Protein AF-A0A8S3AMZ2-F1 (afdb_monomer_lite)

Sequence (73 aa):
MSYASDASEYPVGLYFDSLTNSLVVANSAVHNIVRWILGDNSWTQVAGISGIQGNSSSLLNLPMGVTFDPMGN

Radius of gyration: 13.94 Å; chains: 1; bounding box: 34×26×45 Å

pLDDT: mean 85.67, std 13.21, range [46.34, 95.25]

Structure (mmCIF, N/CA/C/O backbone):
data_AF-A0A8S3AMZ2-F1
#
_entry.id   AF-A0A8S3AMZ2-F1
#
loop_
_atom_site.group_PDB
_atom_site.id
_atom_site.type_symbol
_atom_site.label_atom_id
_atom_site.label_alt_id
_atom_site.label_comp_id
_atom_site.label_asym_id
_atom_site.label_entity_id
_atom_site.label_seq_id
_atom_site.pdbx_PDB_ins_code
_atom_site.Cartn_x
_atom_site.Cartn_y
_atom_site.Cartn_z
_atom_site.occupancy
_atom_site.B_iso_or_equiv
_atom_site.auth_seq_id
_atom_site.auth_comp_id
_atom_site.auth_asym_id
_atom_site.auth_atom_id
_atom_site.pdbx_PDB_model_num
ATOM 1 N N . MET A 1 1 ? -18.180 3.768 -32.893 1.00 46.34 1 MET A N 1
ATOM 2 C CA . MET A 1 1 ? -18.122 3.792 -31.418 1.00 46.34 1 MET A CA 1
ATOM 3 C C . MET A 1 1 ? -17.134 2.719 -31.009 1.00 46.34 1 MET A C 1
ATOM 5 O O . MET A 1 1 ? -17.482 1.549 -31.001 1.00 46.34 1 MET A O 1
ATOM 9 N N . SER A 1 2 ? -15.868 3.091 -30.848 1.00 51.47 2 SER A N 1
ATOM 10 C CA . SER A 1 2 ? -14.830 2.189 -30.357 1.00 51.47 2 SER A CA 1
ATOM 11 C C . SER A 1 2 ? -15.003 2.077 -28.849 1.00 51.47 2 SER A C 1
ATOM 13 O O . SER A 1 2 ? -14.870 3.077 -28.146 1.00 51.47 2 SER A O 1
ATOM 15 N N . TYR A 1 3 ? -15.347 0.890 -28.361 1.00 50.28 3 TYR A N 1
ATOM 16 C CA . TYR A 1 3 ? -15.245 0.590 -26.941 1.00 50.28 3 TYR A CA 1
ATOM 17 C C . TYR A 1 3 ? -13.760 0.699 -26.599 1.00 50.28 3 TYR A C 1
ATOM 19 O O . TYR A 1 3 ? -12.961 -0.118 -27.051 1.00 50.28 3 TYR A O 1
ATOM 27 N N . ALA A 1 4 ? -13.376 1.771 -25.909 1.00 50.19 4 ALA A N 1
ATOM 28 C CA . ALA A 1 4 ? -12.072 1.826 -25.282 1.00 50.19 4 ALA A CA 1
ATOM 29 C C . ALA A 1 4 ? -12.014 0.630 -24.329 1.00 50.19 4 ALA A C 1
ATOM 31 O O . ALA A 1 4 ? -12.891 0.457 -23.482 1.00 50.19 4 ALA A O 1
ATOM 32 N N . SER A 1 5 ? -11.040 -0.246 -2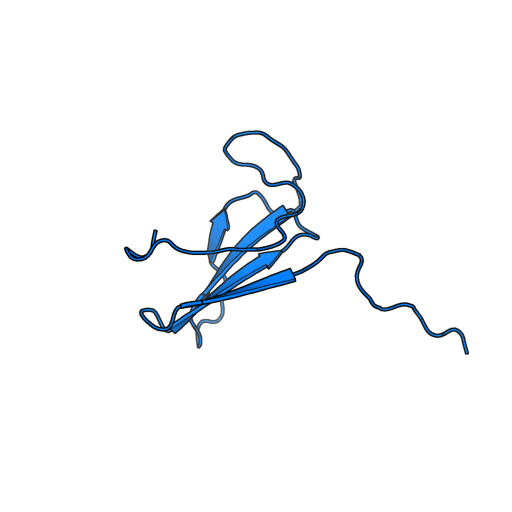4.532 1.00 58.66 5 SER A N 1
ATOM 33 C CA . SER A 1 5 ? -10.686 -1.294 -23.591 1.00 58.66 5 SER A CA 1
ATOM 34 C C . SER A 1 5 ? -10.141 -0.628 -22.325 1.00 58.66 5 SER A C 1
ATOM 36 O O . SER A 1 5 ? -8.936 -0.498 -22.164 1.00 58.66 5 SER A O 1
ATOM 38 N N . ASP A 1 6 ? -11.033 -0.164 -21.450 1.00 58.03 6 ASP A N 1
ATOM 39 C CA . ASP A 1 6 ? -10.709 0.469 -20.160 1.00 58.03 6 ASP A CA 1
ATOM 40 C C . ASP A 1 6 ? -10.417 -0.577 -19.065 1.00 58.03 6 ASP A C 1
ATOM 42 O O . ASP A 1 6 ? -10.616 -0.360 -17.876 1.00 58.03 6 ASP A O 1
ATOM 46 N N . ALA A 1 7 ? -9.962 -1.768 -19.458 1.00 56.22 7 ALA A N 1
ATOM 47 C CA . ALA A 1 7 ? -9.379 -2.717 -18.525 1.00 56.22 7 ALA A CA 1
ATOM 48 C C . ALA A 1 7 ? -7.895 -2.362 -18.417 1.00 56.22 7 ALA A C 1
ATOM 50 O O . ALA A 1 7 ? -7.081 -2.848 -19.196 1.00 56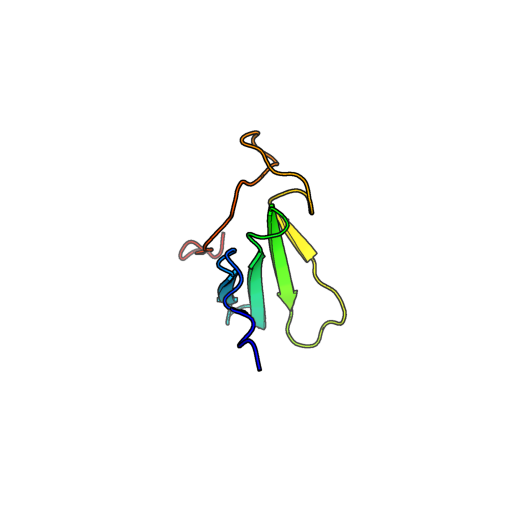.22 7 ALA A O 1
ATOM 51 N N . SER A 1 8 ? -7.571 -1.441 -17.507 1.00 59.25 8 SER A N 1
ATOM 52 C CA . SER A 1 8 ? -6.195 -1.057 -17.183 1.00 59.25 8 SER A CA 1
ATOM 53 C C . SER A 1 8 ? -5.311 -2.307 -17.055 1.00 59.25 8 SER A C 1
ATOM 55 O O . SER A 1 8 ? -5.600 -3.180 -16.237 1.00 59.25 8 SER A O 1
ATOM 57 N N . GLU A 1 9 ? -4.234 -2.402 -17.843 1.00 70.12 9 GLU A N 1
ATOM 58 C CA . GLU A 1 9 ? -3.275 -3.531 -17.868 1.00 70.12 9 GLU A CA 1
ATOM 59 C C . GLU A 1 9 ? -2.450 -3.669 -16.567 1.00 70.12 9 GLU A C 1
ATOM 61 O O . GLU A 1 9 ? -1.479 -4.421 -16.493 1.00 70.12 9 GLU A O 1
ATOM 66 N N . TYR A 1 10 ? -2.847 -2.946 -15.522 1.00 78.25 10 TYR A N 1
ATOM 67 C CA . TYR A 1 10 ? -2.156 -2.803 -14.254 1.00 78.25 10 TYR A CA 1
ATOM 68 C C . TYR A 1 10 ? -3.109 -3.208 -13.122 1.00 78.25 10 TYR A C 1
ATOM 70 O O . TYR A 1 10 ? -3.982 -2.422 -12.737 1.00 78.25 10 TYR A O 1
ATOM 78 N N . PRO A 1 11 ? -2.988 -4.436 -12.582 1.00 82.69 11 PRO A N 1
ATOM 79 C CA . PRO A 1 11 ? -3.864 -4.908 -11.515 1.00 82.69 11 PRO A CA 1
ATOM 80 C C . PRO A 1 11 ? -3.667 -4.077 -10.244 1.00 82.69 11 PRO A C 1
ATOM 82 O O . PRO A 1 11 ? -2.540 -3.855 -9.805 1.00 82.69 11 PRO A O 1
ATOM 85 N N . VAL A 1 12 ? -4.759 -3.640 -9.624 1.00 89.25 12 VAL A N 1
ATOM 86 C CA . VAL A 1 12 ? -4.714 -2.943 -8.333 1.00 89.25 12 VAL A CA 1
ATOM 87 C C . VAL A 1 12 ? -5.095 -3.926 -7.235 1.00 89.25 12 VAL A C 1
ATOM 89 O O . VAL A 1 12 ? -6.193 -4.481 -7.245 1.00 89.25 12 VAL A O 1
ATOM 92 N N . GLY A 1 13 ? -4.187 -4.133 -6.285 1.00 90.88 13 GLY A N 1
ATOM 93 C CA . GLY A 1 13 ? -4.456 -4.932 -5.092 1.00 90.88 13 GLY A CA 1
ATOM 94 C C . GLY A 1 13 ? -5.063 -4.069 -3.991 1.00 90.88 13 GLY A C 1
ATOM 95 O O . GLY A 1 13 ? -4.575 -2.970 -3.735 1.00 90.88 13 GLY A O 1
ATOM 96 N N . LEU A 1 14 ? -6.100 -4.568 -3.321 1.00 91.94 14 LEU A N 1
ATOM 97 C CA . LEU A 1 14 ? -6.734 -3.905 -2.181 1.00 91.94 14 LEU A CA 1
ATOM 98 C C . LEU A 1 14 ? -6.760 -4.845 -0.979 1.00 91.94 14 LEU A C 1
ATOM 100 O O . LEU A 1 14 ? -7.174 -5.997 -1.097 1.00 91.94 14 LEU A O 1
ATOM 104 N N . TYR A 1 15 ? -6.365 -4.327 0.178 1.00 92.31 15 TYR A N 1
ATOM 105 C CA . TYR A 1 15 ? -6.479 -5.004 1.463 1.00 92.31 15 TYR A CA 1
ATOM 106 C C . TYR A 1 15 ? -7.125 -4.067 2.478 1.00 92.31 15 TYR A C 1
ATOM 108 O O . TYR A 1 15 ? -6.700 -2.922 2.632 1.00 92.31 15 TYR A O 1
ATOM 116 N N . PHE A 1 16 ? -8.159 -4.548 3.165 1.00 92.19 16 PHE A N 1
ATOM 117 C CA . PHE A 1 16 ? -8.804 -3.807 4.240 1.00 92.19 16 PHE A CA 1
ATOM 118 C C . PHE A 1 16 ? -8.279 -4.292 5.588 1.00 92.19 16 PHE A C 1
ATOM 120 O O . PHE A 1 16 ? -8.491 -5.442 5.970 1.00 92.19 16 PHE A O 1
ATOM 127 N N . ASP A 1 17 ? -7.615 -3.394 6.305 1.00 90.31 17 ASP A N 1
ATOM 128 C CA . ASP A 1 17 ? -7.201 -3.600 7.681 1.00 90.31 17 ASP A CA 1
ATOM 129 C C . ASP A 1 17 ? -8.283 -3.068 8.626 1.00 90.31 17 ASP A C 1
ATOM 131 O O . ASP A 1 17 ? -8.389 -1.864 8.882 1.00 90.31 17 ASP A O 1
ATOM 135 N N . SER A 1 18 ? -9.082 -3.983 9.171 1.00 90.19 18 SER A N 1
ATOM 136 C CA . SER A 1 18 ? -10.139 -3.651 10.124 1.00 90.19 18 SER A CA 1
ATOM 137 C C . SER A 1 18 ? -9.617 -3.192 11.486 1.00 90.19 18 SER A C 1
ATOM 139 O O . SER A 1 18 ? -10.350 -2.513 12.200 1.00 90.19 18 SER A O 1
ATOM 141 N N . LEU A 1 19 ? -8.385 -3.550 11.875 1.00 88.69 19 LEU A N 1
ATOM 142 C CA . LEU A 1 19 ? -7.829 -3.174 13.184 1.00 88.69 19 LEU A CA 1
ATOM 143 C C . LEU A 1 19 ? -7.547 -1.677 13.256 1.00 88.69 19 LEU A C 1
ATOM 145 O O . LEU A 1 19 ? -7.705 -1.049 14.300 1.00 88.69 19 LEU A O 1
ATOM 149 N N . THR A 1 20 ? -7.140 -1.107 12.130 1.00 89.88 20 THR A N 1
ATOM 150 C CA . THR A 1 20 ? -6.747 0.299 12.022 1.00 89.88 20 THR A CA 1
ATOM 151 C C . THR A 1 20 ? -7.670 1.106 11.122 1.00 89.88 20 THR A C 1
ATOM 153 O O . THR A 1 20 ? -7.380 2.263 10.818 1.00 89.88 20 THR A O 1
ATOM 156 N N . ASN A 1 21 ? -8.762 0.489 10.665 1.00 93.12 21 ASN A N 1
ATOM 157 C CA . ASN A 1 21 ? -9.728 1.073 9.744 1.00 93.12 21 ASN A CA 1
ATOM 158 C C . ASN A 1 21 ? -9.055 1.682 8.499 1.00 93.12 21 ASN A C 1
ATOM 160 O O . ASN A 1 21 ? -9.341 2.813 8.103 1.00 93.12 21 ASN A O 1
ATOM 164 N N . SER A 1 22 ? -8.102 0.948 7.921 1.00 94.25 22 SER A N 1
ATOM 165 C CA . SER A 1 22 ? -7.262 1.414 6.817 1.00 94.25 22 SER A CA 1
ATOM 166 C C . SER A 1 22 ? -7.429 0.555 5.570 1.00 94.25 22 SER A C 1
ATOM 168 O O . SER A 1 22 ? -7.574 -0.661 5.649 1.00 94.25 22 SER A O 1
ATOM 170 N N . LEU A 1 23 ? -7.327 1.176 4.402 1.00 93.56 23 LEU A N 1
ATOM 171 C CA . LEU A 1 23 ? -7.149 0.503 3.124 1.00 93.56 23 LEU A CA 1
ATOM 172 C C . LEU A 1 23 ? -5.679 0.542 2.726 1.00 93.56 23 LEU A C 1
ATOM 174 O O . LEU A 1 23 ? -5.055 1.601 2.715 1.00 93.56 23 LEU A O 1
ATOM 178 N N . VAL A 1 24 ? -5.135 -0.609 2.364 1.00 94.69 24 VAL A N 1
ATOM 179 C CA . VAL A 1 24 ? -3.799 -0.735 1.789 1.00 94.69 24 VAL A CA 1
ATOM 180 C C . VAL A 1 24 ? -3.959 -1.071 0.320 1.00 94.69 24 VAL A C 1
ATOM 182 O O . VAL A 1 24 ? -4.683 -1.997 -0.047 1.00 94.69 24 VAL A O 1
ATOM 185 N N . VAL A 1 25 ? -3.313 -0.276 -0.523 1.00 93.56 25 VAL A N 1
ATOM 186 C CA . VAL A 1 25 ? -3.484 -0.310 -1.970 1.00 93.56 25 VAL A CA 1
ATOM 187 C C . VAL A 1 25 ? -2.140 -0.582 -2.618 1.00 93.56 25 VAL A C 1
ATOM 189 O O . VAL A 1 25 ? -1.194 0.187 -2.447 1.00 93.56 25 VAL A O 1
ATOM 192 N N . ALA A 1 26 ? -2.072 -1.675 -3.368 1.00 94.44 26 ALA A N 1
ATOM 193 C CA . ALA A 1 26 ? -0.955 -2.019 -4.231 1.00 94.44 26 ALA A CA 1
ATOM 194 C C . ALA A 1 26 ? -1.216 -1.431 -5.616 1.00 94.44 26 ALA A C 1
ATOM 196 O O . ALA A 1 26 ? -2.070 -1.923 -6.357 1.00 94.44 26 ALA A O 1
ATOM 197 N N . ASN A 1 27 ? -0.512 -0.354 -5.950 1.00 92.69 27 ASN A N 1
ATOM 198 C CA . ASN A 1 27 ? -0.679 0.331 -7.218 1.00 92.69 27 ASN A CA 1
ATOM 199 C C . ASN A 1 27 ? 0.407 -0.126 -8.193 1.00 92.69 27 ASN A C 1
ATOM 201 O O . ASN A 1 27 ? 1.547 0.349 -8.166 1.00 92.69 27 ASN A O 1
ATOM 205 N N . SER A 1 28 ? 0.048 -1.074 -9.055 1.00 91.75 28 SER A N 1
ATOM 206 C CA . SER A 1 28 ? 0.973 -1.620 -10.046 1.00 91.75 28 SER A CA 1
ATOM 207 C C . SER A 1 28 ? 1.388 -0.597 -11.099 1.00 91.75 28 SER A C 1
ATOM 209 O O . SER A 1 28 ? 2.546 -0.617 -11.502 1.00 91.75 28 SER A O 1
ATOM 211 N N . ALA A 1 29 ? 0.506 0.333 -11.480 1.00 90.75 29 ALA A N 1
ATOM 212 C CA . ALA A 1 29 ? 0.780 1.329 -12.519 1.00 90.75 29 ALA A CA 1
ATOM 213 C C . ALA A 1 29 ? 1.880 2.327 -12.123 1.00 90.75 29 ALA A C 1
ATOM 215 O O . ALA A 1 29 ? 2.610 2.818 -12.980 1.00 90.75 29 ALA A O 1
ATOM 216 N N . VAL A 1 30 ? 2.002 2.637 -10.828 1.00 91.81 30 VAL A N 1
ATOM 217 C CA . VAL A 1 30 ? 3.024 3.565 -10.311 1.00 91.81 30 VAL A CA 1
ATOM 218 C C . VAL A 1 30 ? 4.017 2.903 -9.360 1.00 91.81 30 VAL A C 1
ATOM 220 O O . VAL A 1 30 ? 4.776 3.601 -8.694 1.00 91.81 30 VAL A O 1
ATOM 223 N N . HIS A 1 31 ? 4.057 1.571 -9.314 1.00 93.31 31 HIS A N 1
ATOM 224 C CA . HIS A 1 31 ? 5.080 0.813 -8.589 1.00 93.31 31 HIS A CA 1
ATOM 225 C C . HIS A 1 31 ? 5.197 1.174 -7.096 1.00 93.31 31 HIS A C 1
ATOM 227 O O . HIS A 1 31 ? 6.296 1.212 -6.536 1.00 93.31 31 HIS A O 1
ATOM 233 N N . ASN A 1 32 ? 4.071 1.437 -6.427 1.00 94.19 32 ASN A N 1
ATOM 234 C CA . ASN A 1 32 ? 4.064 1.744 -4.999 1.00 94.19 32 ASN A CA 1
ATOM 235 C C . ASN A 1 32 ? 2.942 1.027 -4.239 1.00 94.19 32 ASN A C 1
ATOM 237 O O . ASN A 1 32 ? 1.975 0.523 -4.812 1.00 94.19 32 ASN A O 1
ATOM 241 N N . ILE A 1 33 ? 3.105 0.970 -2.920 1.00 94.50 33 ILE A N 1
ATOM 242 C CA . ILE A 1 33 ? 2.076 0.540 -1.980 1.00 94.50 33 ILE A CA 1
ATOM 243 C C . ILE A 1 33 ? 1.802 1.708 -1.046 1.00 94.50 33 ILE A C 1
ATOM 245 O O . ILE A 1 33 ? 2.723 2.285 -0.458 1.00 94.50 33 ILE A O 1
ATOM 249 N N . VAL A 1 34 ? 0.530 2.046 -0.899 1.00 94.69 34 VAL A N 1
ATOM 250 C CA . VAL A 1 34 ? 0.069 3.135 -0.042 1.00 94.69 34 VAL A CA 1
ATOM 251 C C . VAL A 1 34 ? -0.956 2.627 0.955 1.00 94.69 34 VAL A C 1
ATOM 253 O O . VAL A 1 34 ? -1.642 1.635 0.717 1.00 94.69 34 VAL A O 1
ATOM 256 N N . ARG A 1 35 ? -1.078 3.338 2.067 1.00 94.69 35 ARG A N 1
ATOM 257 C CA . ARG A 1 35 ? -2.103 3.129 3.079 1.00 94.69 35 ARG A CA 1
ATOM 258 C C . ARG A 1 35 ? -2.936 4.386 3.223 1.00 94.69 35 ARG A C 1
ATOM 260 O O . ARG A 1 35 ? -2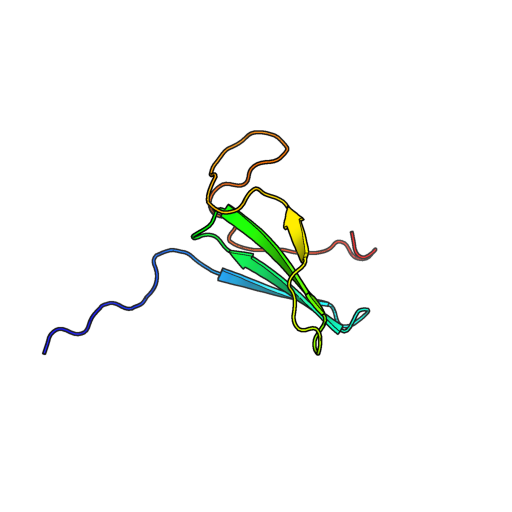.398 5.488 3.307 1.00 94.69 35 ARG A O 1
ATOM 267 N N . TRP A 1 36 ? -4.238 4.198 3.304 1.00 95.25 36 TRP A N 1
ATOM 268 C CA . TRP A 1 36 ? -5.213 5.243 3.542 1.00 95.25 36 TRP A CA 1
ATOM 269 C C . TRP A 1 36 ? -6.062 4.873 4.747 1.00 95.25 36 TRP A C 1
ATOM 271 O O . TRP A 1 36 ? -6.737 3.847 4.739 1.00 95.25 36 TRP A O 1
ATOM 281 N N . ILE A 1 37 ? -6.011 5.690 5.792 1.00 94.88 37 ILE A N 1
ATOM 282 C CA . ILE A 1 37 ? -6.902 5.545 6.942 1.00 94.88 37 ILE A CA 1
ATOM 283 C C . ILE A 1 37 ? -8.256 6.120 6.526 1.00 94.88 37 ILE A C 1
ATOM 285 O O . ILE A 1 37 ? -8.331 7.249 6.041 1.00 94.88 37 ILE A O 1
ATOM 289 N N . LEU A 1 38 ? -9.333 5.348 6.668 1.00 92.88 38 LEU A N 1
ATOM 290 C CA . LEU A 1 38 ? -10.656 5.795 6.240 1.00 92.88 38 LEU A CA 1
ATOM 291 C C . LEU A 1 38 ? -11.073 7.042 7.030 1.00 92.88 38 LEU A C 1
ATOM 293 O O . LEU A 1 38 ? -11.207 6.998 8.252 1.00 92.88 38 LEU A O 1
ATOM 297 N N . GLY A 1 39 ? -11.304 8.140 6.307 1.00 92.56 39 GLY A N 1
ATOM 298 C CA . GLY A 1 39 ? -11.618 9.454 6.876 1.00 92.56 39 GLY A CA 1
ATOM 299 C C . GLY A 1 39 ? -10.453 10.448 6.849 1.00 92.56 39 GLY A C 1
ATOM 300 O O . GLY A 1 39 ? -10.699 11.645 6.990 1.00 92.56 39 GLY A O 1
ATOM 301 N N . ASP A 1 40 ? -9.222 9.993 6.599 1.00 94.25 40 ASP A N 1
ATOM 302 C CA . ASP A 1 40 ? -8.097 10.892 6.343 1.00 94.25 40 ASP A CA 1
ATOM 303 C C . ASP A 1 40 ? -8.152 11.467 4.923 1.00 94.25 40 ASP A C 1
ATOM 305 O O . ASP A 1 40 ? -8.665 10.856 3.983 1.00 94.25 40 ASP A O 1
ATOM 309 N N . ASN A 1 41 ? -7.558 12.648 4.757 1.00 93.69 41 ASN A N 1
ATOM 310 C CA . ASN A 1 41 ? -7.452 13.333 3.464 1.00 93.69 41 ASN A CA 1
ATOM 311 C C . ASN A 1 41 ? -6.146 13.016 2.720 1.00 93.69 41 ASN A C 1
ATOM 313 O O . ASN A 1 41 ? -5.879 13.587 1.662 1.00 93.69 41 ASN A O 1
ATOM 317 N N . SER A 1 42 ? -5.300 12.156 3.282 1.00 91.88 42 SER A N 1
ATOM 318 C CA . SER A 1 42 ? -3.976 11.857 2.753 1.00 91.88 42 SER A CA 1
ATOM 319 C C . SER A 1 42 ? -3.676 10.364 2.789 1.00 91.88 42 SER A C 1
ATOM 321 O O . SER A 1 42 ? -4.231 9.591 3.567 1.00 91.88 42 SER A O 1
ATOM 323 N N . TRP A 1 43 ? -2.774 9.969 1.898 1.00 93.12 43 TRP A N 1
ATOM 324 C CA . TRP A 1 43 ? -2.275 8.610 1.766 1.00 93.12 43 TRP A CA 1
ATOM 325 C C . TRP A 1 43 ? -0.840 8.592 2.274 1.00 93.12 43 TRP A C 1
ATOM 327 O O . TRP A 1 43 ? -0.073 9.520 2.012 1.00 93.12 43 TRP A O 1
ATOM 337 N N . THR A 1 44 ? -0.467 7.528 2.972 1.00 93.50 44 THR A N 1
ATOM 338 C CA . THR A 1 44 ? 0.901 7.321 3.447 1.00 93.50 44 THR A CA 1
ATOM 339 C C . THR A 1 44 ? 1.568 6.257 2.591 1.00 93.50 44 THR A C 1
ATOM 341 O O . THR A 1 44 ? 1.000 5.187 2.375 1.00 93.50 44 THR A O 1
ATOM 344 N N . GLN A 1 45 ? 2.774 6.529 2.096 1.00 92.81 45 GLN A N 1
ATOM 345 C CA . GLN A 1 45 ? 3.538 5.531 1.352 1.00 92.81 45 GLN A CA 1
ATOM 346 C C . GLN A 1 45 ? 4.080 4.465 2.307 1.00 92.81 45 GLN A C 1
ATOM 348 O O . GLN A 1 45 ? 4.744 4.792 3.288 1.00 92.81 45 GLN A O 1
ATOM 353 N N . VAL A 1 46 ? 3.782 3.199 2.013 1.00 92.81 46 VAL A N 1
ATOM 354 C CA . VAL A 1 46 ? 4.218 2.037 2.802 1.00 92.81 46 VAL A CA 1
ATOM 355 C C . VAL A 1 46 ? 5.480 1.433 2.194 1.00 92.81 46 VAL A C 1
ATOM 357 O O . VAL A 1 46 ? 6.429 1.141 2.913 1.00 92.81 46 VAL A O 1
ATOM 360 N N . ALA A 1 47 ? 5.509 1.269 0.867 1.00 93.12 47 ALA A N 1
ATOM 361 C CA . ALA A 1 47 ? 6.641 0.683 0.153 1.00 93.12 47 ALA A CA 1
ATOM 362 C C . ALA A 1 47 ? 6.712 1.147 -1.311 1.00 93.12 47 ALA A C 1
ATOM 364 O O . ALA A 1 47 ? 5.718 1.592 -1.893 1.00 93.12 47 ALA A O 1
ATOM 365 N N . GLY A 1 48 ? 7.894 0.999 -1.912 1.00 93.75 48 GLY A N 1
ATOM 366 C CA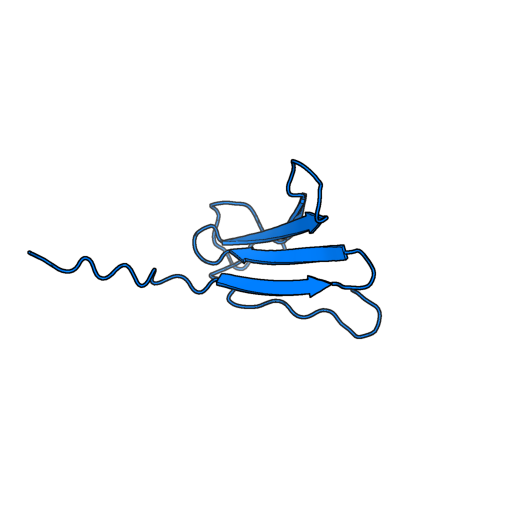 . GLY A 1 48 ? 8.183 1.439 -3.276 1.00 93.75 48 GLY A CA 1
ATOM 367 C C . GLY A 1 48 ? 8.428 2.942 -3.380 1.00 93.75 48 GLY A C 1
ATOM 368 O O . GLY A 1 48 ? 8.362 3.674 -2.390 1.00 93.75 48 GLY A O 1
ATOM 369 N N . ILE A 1 49 ? 8.707 3.401 -4.598 1.00 93.44 49 ILE A N 1
ATOM 370 C CA . ILE A 1 49 ? 8.813 4.820 -4.939 1.00 93.44 49 ILE A CA 1
ATOM 371 C C . ILE A 1 49 ? 7.870 5.070 -6.110 1.00 93.44 49 ILE A C 1
ATOM 373 O O . ILE A 1 49 ? 8.005 4.441 -7.156 1.00 93.44 49 ILE A O 1
ATOM 377 N N . SER A 1 50 ? 6.918 5.987 -5.924 1.00 91.19 50 SER A N 1
ATOM 378 C CA . SER A 1 50 ? 5.920 6.317 -6.944 1.00 91.19 50 SER A CA 1
ATOM 379 C C . SER A 1 50 ? 6.578 6.664 -8.284 1.00 91.19 50 SER A C 1
ATOM 381 O O . SER A 1 50 ? 7.433 7.548 -8.356 1.00 91.19 50 SER A O 1
ATOM 383 N N . GLY A 1 51 ? 6.186 5.947 -9.334 1.00 89.69 51 GLY A N 1
ATOM 384 C CA . GLY A 1 51 ? 6.680 6.116 -10.699 1.00 89.69 51 GLY A CA 1
ATOM 385 C C . GLY A 1 51 ? 8.051 5.495 -10.980 1.00 89.69 51 GLY A C 1
ATOM 386 O O . GLY A 1 51 ? 8.525 5.604 -12.109 1.00 89.69 51 GLY A O 1
ATOM 387 N N . ILE A 1 52 ? 8.693 4.838 -10.005 1.00 92.81 52 ILE A N 1
ATOM 388 C CA . ILE A 1 52 ? 9.998 4.190 -10.195 1.00 92.81 52 ILE A CA 1
ATOM 389 C C . ILE A 1 52 ? 9.861 2.682 -10.011 1.00 92.81 52 ILE A C 1
ATOM 391 O O . ILE A 1 52 ? 9.774 2.172 -8.893 1.00 92.81 52 ILE A O 1
ATOM 395 N N . GLN A 1 53 ? 9.918 1.963 -11.130 1.00 93.19 53 GLN A N 1
ATOM 396 C CA . GLN A 1 53 ? 10.005 0.510 -11.112 1.00 93.19 53 GLN A CA 1
ATOM 397 C C . GLN A 1 53 ? 11.419 0.035 -10.777 1.00 93.19 53 GLN A C 1
ATOM 399 O O . GLN A 1 53 ? 12.411 0.631 -11.206 1.00 93.19 53 GLN A O 1
ATOM 404 N N . GLY A 1 54 ? 11.527 -1.089 -10.080 1.00 93.06 54 GLY A N 1
ATOM 405 C CA . GLY A 1 54 ? 12.814 -1.740 -9.890 1.00 93.06 54 GLY A CA 1
ATOM 406 C C . GLY A 1 54 ? 12.757 -2.963 -8.994 1.00 93.06 54 GLY A C 1
ATOM 407 O O . GLY A 1 54 ? 11.711 -3.348 -8.483 1.00 93.06 54 GLY A O 1
ATOM 408 N N . ASN A 1 55 ? 13.922 -3.572 -8.831 1.00 91.50 55 ASN A N 1
ATOM 409 C CA . ASN A 1 55 ? 14.160 -4.798 -8.071 1.00 91.50 55 ASN A CA 1
ATOM 410 C C . ASN A 1 55 ? 15.120 -4.590 -6.885 1.00 91.50 55 ASN A C 1
ATOM 412 O O . ASN A 1 55 ? 15.500 -5.551 -6.220 1.00 91.50 55 ASN A O 1
ATOM 416 N N . SER A 1 56 ? 15.519 -3.344 -6.617 1.00 92.50 56 SER A N 1
ATOM 417 C CA . SER A 1 56 ? 16.240 -2.970 -5.399 1.00 92.50 56 SER A CA 1
ATOM 418 C C . SER A 1 56 ? 15.332 -3.094 -4.174 1.00 92.50 56 SER A C 1
ATOM 420 O O . SER A 1 56 ? 14.117 -2.986 -4.293 1.00 92.50 56 SER A O 1
ATOM 422 N N . SER A 1 57 ? 15.915 -3.217 -2.980 1.00 89.50 57 SER A N 1
ATOM 423 C CA . SER A 1 57 ? 15.183 -3.402 -1.712 1.00 89.50 57 SER A CA 1
ATOM 424 C C . SER A 1 57 ? 14.103 -2.355 -1.410 1.00 89.50 57 SER A C 1
ATOM 426 O O . SER A 1 57 ? 13.208 -2.616 -0.616 1.00 89.50 57 SER A O 1
ATOM 428 N N . SER A 1 58 ? 14.199 -1.167 -2.010 1.00 89.19 58 SER A N 1
ATOM 429 C CA . SER A 1 58 ? 13.271 -0.050 -1.793 1.00 89.19 58 SER A CA 1
ATOM 430 C C . SER A 1 58 ? 12.331 0.208 -2.976 1.00 89.19 58 SER A C 1
ATOM 432 O O . SER A 1 58 ? 11.519 1.129 -2.914 1.00 89.19 58 SER A O 1
ATOM 434 N N . LEU A 1 59 ? 12.460 -0.552 -4.067 1.00 94.75 59 LEU A N 1
ATOM 435 C CA . LEU A 1 59 ? 11.670 -0.397 -5.288 1.00 94.75 59 LEU A CA 1
ATOM 436 C C . LEU A 1 59 ? 10.710 -1.574 -5.448 1.00 94.75 59 LEU A C 1
ATOM 438 O O . LEU A 1 59 ? 10.961 -2.669 -4.951 1.00 94.75 59 LEU A O 1
ATOM 442 N N . LEU A 1 60 ? 9.613 -1.339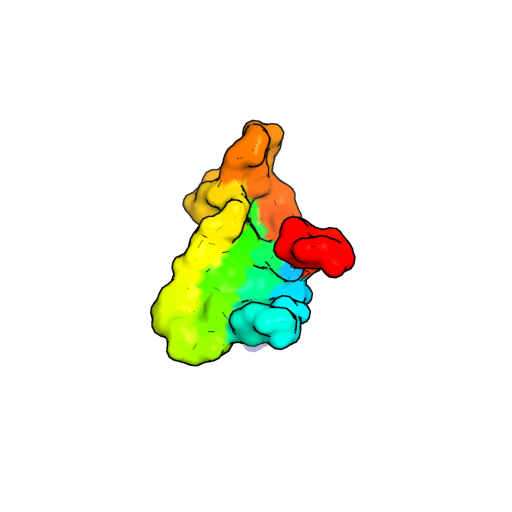 -6.162 1.00 92.94 60 LEU A N 1
ATOM 443 C CA . LEU A 1 60 ? 8.657 -2.381 -6.516 1.00 92.94 60 LEU A CA 1
ATOM 444 C C . LEU A 1 60 ? 8.559 -2.486 -8.034 1.00 92.94 60 LEU A C 1
ATOM 446 O O . LEU A 1 60 ? 8.838 -1.538 -8.766 1.00 92.94 60 LEU A O 1
ATOM 450 N N . ASN A 1 61 ? 8.129 -3.642 -8.519 1.00 92.31 61 ASN A N 1
ATOM 451 C CA . ASN A 1 61 ? 7.851 -3.846 -9.928 1.00 92.31 61 ASN A CA 1
ATOM 452 C C . ASN A 1 61 ? 6.485 -4.512 -10.068 1.00 92.31 61 ASN A C 1
ATOM 454 O O . ASN A 1 61 ? 6.344 -5.676 -9.705 1.00 92.31 61 ASN A O 1
ATOM 458 N N . LEU A 1 62 ? 5.494 -3.751 -10.547 1.00 91.38 62 LEU A N 1
ATOM 459 C CA . LEU A 1 62 ? 4.116 -4.200 -10.737 1.00 91.38 62 LEU A CA 1
ATOM 460 C C . LEU A 1 62 ? 3.538 -4.924 -9.502 1.00 91.38 62 LEU A C 1
ATOM 462 O O . LEU A 1 62 ? 3.137 -6.083 -9.610 1.00 91.38 62 LEU A O 1
ATOM 466 N N . PRO A 1 63 ? 3.492 -4.287 -8.313 1.00 90.56 63 PRO A N 1
ATOM 467 C CA . PRO A 1 63 ? 2.871 -4.906 -7.145 1.00 90.56 63 PRO A CA 1
ATOM 468 C C . PRO A 1 63 ? 1.385 -5.187 -7.417 1.00 90.56 63 PRO A C 1
ATOM 470 O O . PRO A 1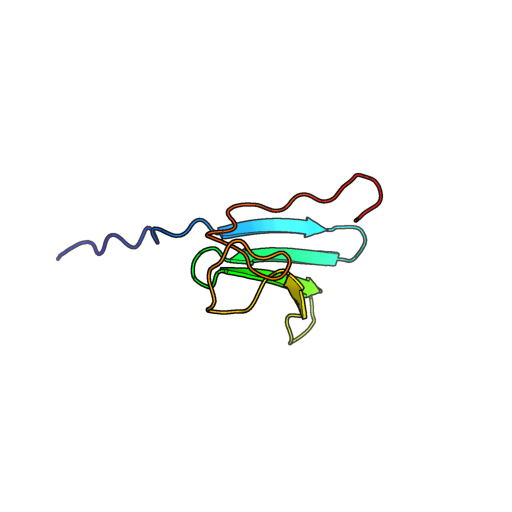 63 ? 0.604 -4.262 -7.615 1.00 90.56 63 PRO A O 1
ATOM 473 N N . MET A 1 64 ? 0.995 -6.464 -7.430 1.00 89.12 64 MET A N 1
ATOM 474 C CA . MET A 1 64 ? -0.375 -6.889 -7.773 1.00 89.12 64 MET A CA 1
ATOM 475 C C . MET A 1 64 ? -1.256 -7.161 -6.549 1.00 89.12 64 MET A C 1
ATOM 477 O O . MET A 1 64 ? -2.473 -7.266 -6.664 1.00 89.12 64 MET A O 1
ATOM 481 N N . GLY A 1 65 ? -0.650 -7.312 -5.374 1.00 88.12 65 GLY A N 1
ATOM 482 C CA . GLY A 1 65 ? -1.349 -7.698 -4.159 1.00 88.12 65 GLY A CA 1
ATOM 483 C C . GLY A 1 65 ? -0.535 -7.381 -2.918 1.00 88.12 65 GLY A C 1
ATOM 484 O O . GLY A 1 65 ? 0.683 -7.218 -2.978 1.00 88.12 65 GLY A O 1
ATOM 485 N N . VAL A 1 66 ? -1.242 -7.293 -1.800 1.00 87.19 66 VAL A N 1
ATOM 486 C CA . VAL A 1 66 ? -0.693 -7.082 -0.463 1.00 87.19 66 VAL A CA 1
ATOM 487 C C . VAL A 1 66 ? -1.407 -8.023 0.494 1.00 87.19 66 VAL A C 1
ATOM 489 O O . VAL A 1 66 ? -2.622 -8.192 0.420 1.00 87.19 66 VAL A O 1
ATOM 492 N N . THR A 1 67 ? -0.641 -8.644 1.380 1.00 86.00 67 THR A N 1
ATOM 493 C CA . THR A 1 67 ? -1.157 -9.387 2.525 1.00 86.00 67 THR A CA 1
ATOM 494 C C . THR A 1 67 ? -0.350 -8.963 3.731 1.00 86.00 67 THR A C 1
ATOM 496 O O . THR A 1 67 ? 0.845 -8.704 3.604 1.00 86.00 67 THR A O 1
ATOM 499 N N . PHE A 1 68 ? -1.009 -8.904 4.875 1.00 79.44 68 PHE A N 1
ATOM 500 C CA . PHE A 1 68 ? -0.354 -8.687 6.154 1.00 79.44 68 PHE A CA 1
ATOM 501 C C . PHE A 1 68 ? -0.197 -10.029 6.846 1.00 79.44 68 PHE A C 1
ATOM 503 O O . PHE A 1 68 ? -1.011 -10.942 6.637 1.00 79.44 68 PHE A O 1
ATOM 510 N N . ASP A 1 69 ? 0.858 -10.171 7.635 1.00 80.75 69 ASP A N 1
ATOM 511 C CA . ASP A 1 69 ? 0.960 -11.320 8.521 1.00 80.75 69 ASP A CA 1
ATOM 512 C C . ASP A 1 69 ? -0.104 -11.229 9.644 1.00 80.75 69 ASP A C 1
ATOM 514 O O . ASP A 1 69 ? -0.686 -10.166 9.882 1.00 80.75 69 ASP A O 1
ATOM 518 N N . PRO A 1 70 ? -0.410 -12.329 10.358 1.00 73.50 70 PRO A N 1
ATOM 519 C CA . PRO A 1 70 ? -1.387 -12.308 11.453 1.00 73.50 70 PRO A CA 1
ATOM 520 C C . PRO A 1 70 ? -1.031 -11.355 12.606 1.00 73.50 70 PRO A C 1
ATOM 522 O O . PRO A 1 70 ? -1.873 -11.099 13.465 1.00 73.50 70 PRO A O 1
ATOM 525 N N . MET A 1 71 ? 0.213 -10.871 12.658 1.00 77.62 71 MET A N 1
ATOM 526 C CA . MET A 1 71 ? 0.711 -9.905 13.636 1.00 77.62 71 MET A CA 1
ATOM 527 C C . MET A 1 71 ? 0.596 -8.460 13.120 1.00 77.62 71 MET A C 1
ATOM 529 O O . MET A 1 71 ? 0.916 -7.531 13.859 1.00 77.62 71 MET A O 1
ATOM 533 N N . GLY A 1 72 ? 0.088 -8.263 11.899 1.00 61.28 72 GLY A N 1
ATOM 534 C CA . GLY A 1 72 ? -0.140 -6.958 11.292 1.00 61.28 72 GLY A CA 1
ATOM 535 C C . GLY A 1 72 ? 1.115 -6.303 10.718 1.00 61.28 72 GLY A C 1
ATOM 536 O O . GLY A 1 72 ? 1.085 -5.084 10.528 1.00 61.28 72 GLY A O 1
ATOM 537 N N . ASN A 1 73 ? 2.190 -7.062 10.455 1.00 59.56 73 ASN A N 1
ATOM 538 C CA . ASN A 1 73 ? 3.341 -6.547 9.698 1.00 59.56 73 ASN A CA 1
ATOM 539 C C . ASN A 1 73 ? 3.188 -6.758 8.191 1.00 59.56 73 ASN A C 1
ATOM 541 O O . ASN A 1 73 ? 2.557 -7.762 7.773 1.00 59.56 73 ASN A O 1
#

Secondary structure (DSSP, 8-state):
--------SSPEEEEEETTTTEEEEEETTTTEEEEEETT-S--EEEEEBTTBB-SSTT-BSS-------TT--

Foldseek 3Di:
DDDPPPPPPAAKAWDQDPVQCKIWICTQVQFFIWIDRVPDPDIHTDAADGNDADDPPRTGHRGNYDDADPVRD

Organism: NCBI:txid392030

InterPro domains:
  IPR011042 Six-bladed beta-propeller, TolB-like [G3DSA:2.120.10.30] (2-73)